Protein AF-U1PVM3-F1 (afdb_monomer_lite)

Secondary structure (DSSP, 8-state):
----------SS-HHHHHHHHHHHH---SEE-HHHHHHHHTTT---HHHHHHHHHHHHHTTSEEEETTEEEEP----------------S-EE-TTT-PEE-

Structure (mmCIF, N/CA/C/O backbone):
data_AF-U1PVM3-F1
#
_entry.id   AF-U1PVM3-F1
#
loop_
_atom_site.group_PDB
_atom_site.id
_atom_site.type_symbol
_atom_site.label_atom_id
_atom_site.label_alt_id
_atom_site.label_comp_id
_atom_site.label_asym_id
_atom_site.label_entity_id
_atom_site.label_seq_id
_atom_site.pdbx_PDB_ins_code
_atom_site.Cartn_x
_atom_site.Cartn_y
_atom_site.Cartn_z
_atom_site.occupancy
_atom_site.B_iso_or_equiv
_atom_site.auth_seq_id
_atom_site.auth_comp_id
_atom_site.auth_asym_id
_atom_site.auth_atom_id
_atom_site.pdbx_PDB_model_num
ATOM 1 N N . MET A 1 1 ? -12.658 -37.039 -1.327 1.00 36.59 1 MET A N 1
ATOM 2 C CA . MET A 1 1 ? -11.451 -36.591 -2.057 1.00 36.59 1 MET A CA 1
ATOM 3 C C . MET A 1 1 ? -11.178 -35.156 -1.642 1.00 36.59 1 MET A C 1
ATOM 5 O O . MET A 1 1 ? -11.792 -34.240 -2.170 1.00 36.59 1 MET A O 1
ATOM 9 N N . HIS A 1 2 ? -10.354 -34.983 -0.610 1.00 32.19 2 HIS A N 1
ATOM 10 C CA . HIS A 1 2 ? -9.931 -33.673 -0.123 1.00 32.19 2 HIS A CA 1
ATOM 11 C C . HIS A 1 2 ? -8.822 -33.187 -1.050 1.00 32.19 2 HIS A C 1
ATOM 13 O O . HIS A 1 2 ? -7.771 -33.814 -1.127 1.00 32.19 2 HIS A O 1
ATOM 19 N N . LYS A 1 3 ? -9.084 -32.135 -1.824 1.00 37.00 3 LYS A N 1
ATOM 20 C CA . LYS A 1 3 ? -8.070 -31.527 -2.682 1.00 37.00 3 LYS A CA 1
ATOM 21 C C . LYS A 1 3 ? -7.424 -30.395 -1.897 1.00 37.00 3 LYS A C 1
ATOM 23 O O . LYS A 1 3 ? -7.918 -29.272 -1.885 1.00 37.00 3 LYS A O 1
ATOM 28 N N . GLU A 1 4 ? -6.354 -30.750 -1.198 1.00 36.56 4 GLU A N 1
ATOM 29 C CA . GLU A 1 4 ? -5.400 -29.830 -0.591 1.00 36.56 4 GLU A CA 1
ATOM 30 C C . GLU A 1 4 ? -4.814 -28.963 -1.706 1.00 36.56 4 GLU A C 1
ATOM 32 O O . GLU A 1 4 ? -4.046 -29.418 -2.552 1.00 36.56 4 GLU A O 1
ATOM 37 N N . ASN A 1 5 ? -5.269 -27.717 -1.782 1.00 39.34 5 ASN A N 1
ATOM 38 C CA . ASN A 1 5 ? -4.777 -26.770 -2.764 1.00 39.34 5 ASN A CA 1
ATOM 39 C C . ASN A 1 5 ? -3.579 -26.023 -2.175 1.00 39.34 5 ASN A C 1
ATOM 41 O O . ASN A 1 5 ? -3.689 -24.874 -1.748 1.00 39.34 5 ASN A O 1
ATOM 45 N N . SER A 1 6 ? -2.444 -26.717 -2.157 1.00 46.28 6 SER A N 1
ATOM 46 C CA . SER A 1 6 ? -1.110 -26.152 -1.990 1.00 46.28 6 SER A CA 1
ATOM 47 C C . SER A 1 6 ? -0.863 -25.111 -3.087 1.00 46.28 6 SER A C 1
ATOM 49 O O . SER A 1 6 ? -0.474 -25.449 -4.203 1.00 46.28 6 SER A O 1
ATOM 51 N N . ARG A 1 7 ? -1.125 -23.831 -2.799 1.00 43.78 7 ARG A N 1
ATOM 52 C CA . ARG A 1 7 ? -0.691 -22.712 -3.646 1.00 43.78 7 ARG A CA 1
ATOM 53 C C . ARG A 1 7 ? 0.557 -22.097 -3.040 1.00 43.78 7 ARG A C 1
ATOM 55 O O . ARG A 1 7 ? 0.470 -21.265 -2.146 1.00 43.78 7 ARG A O 1
ATOM 62 N N . GLY A 1 8 ? 1.700 -22.523 -3.550 1.00 41.84 8 GLY A N 1
ATOM 63 C CA . GLY A 1 8 ? 2.977 -21.885 -3.291 1.00 41.84 8 GLY A CA 1
ATOM 64 C C . GLY A 1 8 ? 4.021 -22.426 -4.251 1.00 41.84 8 GLY A C 1
ATOM 65 O O . GLY A 1 8 ? 4.593 -23.469 -3.968 1.00 41.84 8 GLY A O 1
ATOM 66 N N . SER A 1 9 ? 4.194 -21.740 -5.387 1.00 48.06 9 SER A N 1
ATOM 67 C CA . SER A 1 9 ? 5.492 -21.416 -6.008 1.00 48.06 9 SER A CA 1
ATOM 68 C C . SER A 1 9 ? 5.319 -21.087 -7.498 1.00 48.06 9 SER A C 1
ATOM 70 O O . SER A 1 9 ? 5.348 -21.972 -8.354 1.00 48.06 9 SER A O 1
ATOM 72 N N . SER A 1 10 ? 5.190 -19.803 -7.820 1.00 43.88 10 SER A N 1
ATOM 73 C CA . SER A 1 10 ? 5.634 -19.268 -9.108 1.00 43.88 10 SER A CA 1
ATOM 74 C C . SER A 1 10 ? 6.481 -18.050 -8.763 1.00 43.88 10 SER A C 1
ATOM 76 O O . SER A 1 10 ? 5.965 -17.125 -8.155 1.00 43.88 10 SER A O 1
ATOM 78 N N . SER A 1 11 ? 7.787 -18.108 -9.032 1.00 49.44 11 SER A N 1
ATOM 79 C CA . SER A 1 11 ? 8.833 -17.212 -8.505 1.00 49.44 11 SER A CA 1
ATOM 80 C C . SER A 1 11 ? 8.810 -15.774 -9.056 1.00 49.44 11 SER A C 1
ATOM 82 O O . SER A 1 11 ? 9.829 -15.269 -9.521 1.00 49.44 11 SER A O 1
ATOM 84 N N . GLY A 1 12 ? 7.659 -15.107 -8.996 1.00 54.41 12 GLY A N 1
ATOM 85 C CA . GLY A 1 12 ? 7.581 -13.667 -8.763 1.00 54.41 12 GLY A CA 1
ATOM 86 C C . GLY A 1 12 ? 7.451 -13.475 -7.255 1.00 54.41 12 GLY A C 1
ATOM 87 O O . GLY A 1 12 ? 6.691 -14.192 -6.619 1.00 54.41 12 GLY A O 1
ATOM 88 N N . ASP A 1 13 ? 8.269 -12.608 -6.668 1.00 67.81 13 ASP A N 1
ATOM 89 C CA . ASP A 1 13 ? 8.373 -12.417 -5.219 1.00 67.81 13 ASP A CA 1
ATOM 90 C C . ASP A 1 13 ? 6.981 -12.288 -4.553 1.00 67.81 13 ASP A C 1
ATOM 92 O O . ASP A 1 13 ? 6.252 -11.340 -4.837 1.00 67.81 13 ASP A O 1
ATOM 96 N N . ASP A 1 14 ? 6.601 -13.230 -3.671 1.00 87.31 14 ASP A N 1
ATOM 97 C CA . ASP A 1 14 ? 5.282 -13.281 -3.003 1.00 87.31 14 ASP A CA 1
ATOM 98 C C . ASP A 1 14 ? 4.890 -11.957 -2.315 1.00 87.31 14 ASP A C 1
ATOM 100 O O . ASP A 1 14 ? 3.720 -11.711 -2.003 1.00 87.31 14 ASP A O 1
ATOM 104 N N . ARG A 1 15 ? 5.869 -11.094 -2.023 1.00 92.19 15 ARG A N 1
ATOM 105 C CA . ARG A 1 15 ? 5.638 -9.791 -1.402 1.00 92.19 15 ARG A CA 1
ATOM 106 C C . ARG A 1 15 ? 5.038 -8.806 -2.400 1.00 92.19 15 ARG A C 1
ATOM 108 O O . ARG A 1 15 ? 4.269 -7.948 -1.981 1.00 92.19 15 ARG A O 1
ATOM 115 N N . ILE A 1 16 ? 5.312 -8.951 -3.696 1.00 94.19 16 ILE A N 1
ATOM 116 C CA . ILE A 1 16 ? 4.670 -8.158 -4.747 1.00 94.19 16 ILE A CA 1
ATOM 117 C C . ILE A 1 16 ? 3.168 -8.433 -4.763 1.00 94.19 16 ILE A C 1
ATOM 119 O O . ILE A 1 16 ? 2.379 -7.496 -4.644 1.00 94.19 16 ILE A O 1
ATOM 123 N N . ASP A 1 17 ? 2.763 -9.703 -4.842 1.00 93.00 17 ASP A N 1
ATOM 124 C CA . ASP A 1 17 ? 1.347 -10.084 -4.830 1.00 93.00 17 ASP A CA 1
ATOM 125 C C . ASP A 1 17 ? 0.644 -9.597 -3.559 1.00 93.00 17 ASP A C 1
ATOM 127 O O . ASP A 1 17 ? -0.435 -9.003 -3.630 1.00 93.00 17 ASP A O 1
ATOM 131 N N . ARG A 1 18 ? 1.284 -9.762 -2.392 1.00 94.69 18 ARG A N 1
ATOM 132 C CA . ARG A 1 18 ? 0.770 -9.230 -1.118 1.00 94.69 18 ARG A CA 1
ATOM 133 C C . ARG A 1 18 ? 0.672 -7.707 -1.110 1.00 94.69 18 ARG A C 1
ATOM 135 O O . ARG A 1 18 ? -0.288 -7.170 -0.569 1.00 94.69 18 ARG A O 1
ATOM 142 N N . GLY A 1 19 ? 1.635 -7.011 -1.707 1.00 94.50 19 GLY A N 1
ATOM 143 C CA . GLY A 1 19 ? 1.619 -5.557 -1.846 1.00 94.50 19 GLY A CA 1
ATOM 144 C C . GLY A 1 19 ? 0.468 -5.072 -2.726 1.00 94.50 19 GLY A C 1
ATOM 145 O O . GLY A 1 19 ? -0.233 -4.127 -2.367 1.00 94.50 19 GLY A O 1
ATOM 146 N N . LEU A 1 20 ? 0.215 -5.749 -3.847 1.00 93.88 20 LEU A N 1
ATOM 147 C CA . LEU A 1 20 ? -0.925 -5.453 -4.716 1.00 93.88 20 LEU A CA 1
ATOM 148 C C . LEU A 1 20 ? -2.258 -5.731 -4.015 1.00 93.88 20 LEU A C 1
ATOM 150 O O . LEU A 1 20 ? -3.189 -4.934 -4.133 1.00 93.88 20 LEU A O 1
ATOM 154 N N . ASP A 1 21 ? -2.354 -6.833 -3.270 1.00 93.19 21 ASP A N 1
ATOM 155 C CA . ASP A 1 21 ? -3.551 -7.175 -2.501 1.00 93.19 21 ASP A CA 1
ATOM 156 C C . ASP A 1 21 ? -3.844 -6.158 -1.388 1.00 93.19 21 ASP A C 1
ATOM 158 O O . ASP A 1 21 ? -4.975 -5.678 -1.271 1.00 93.19 21 ASP A O 1
ATOM 162 N N . LEU A 1 22 ? -2.806 -5.743 -0.652 1.00 92.62 22 LEU A N 1
ATOM 163 C CA . LEU A 1 22 ? -2.883 -4.660 0.325 1.00 92.62 22 LEU A CA 1
ATOM 164 C C . LEU A 1 22 ? -3.467 -3.396 -0.320 1.00 92.62 22 LEU A C 1
ATOM 166 O O . LEU A 1 22 ? -4.431 -2.829 0.196 1.00 92.62 22 LEU A O 1
ATOM 170 N N . LEU A 1 23 ? -2.925 -2.971 -1.468 1.00 91.75 23 LEU A N 1
ATOM 171 C CA . LEU A 1 23 ? -3.391 -1.773 -2.170 1.00 91.75 23 LEU A CA 1
ATOM 172 C C . LEU A 1 23 ? -4.844 -1.897 -2.640 1.00 91.75 23 LEU A C 1
ATOM 174 O O . LEU A 1 23 ? -5.589 -0.926 -2.525 1.00 91.75 23 LEU A O 1
ATOM 178 N N . ARG A 1 24 ? -5.302 -3.064 -3.111 1.00 89.75 24 ARG A N 1
ATOM 179 C CA . ARG A 1 24 ? -6.710 -3.267 -3.515 1.00 89.75 24 ARG A CA 1
ATOM 180 C C . ARG A 1 24 ? -7.681 -3.065 -2.356 1.00 89.75 24 ARG A C 1
ATOM 182 O O . ARG A 1 24 ? -8.675 -2.366 -2.528 1.00 89.75 24 ARG A O 1
ATOM 189 N N . HIS A 1 25 ? -7.354 -3.575 -1.174 1.00 88.19 25 HIS A N 1
ATOM 190 C CA . HIS A 1 25 ? -8.255 -3.564 -0.019 1.00 88.19 25 HIS A CA 1
ATOM 191 C C . HIS A 1 25 ? -8.200 -2.287 0.835 1.00 88.19 25 HIS A C 1
ATOM 193 O O . HIS A 1 25 ? -9.007 -2.128 1.751 1.00 88.19 25 HIS A O 1
ATOM 199 N N . MET A 1 26 ? -7.299 -1.341 0.548 1.00 87.56 26 MET A N 1
ATOM 200 C CA . MET A 1 26 ? -7.322 -0.039 1.226 1.00 87.56 26 MET A CA 1
ATOM 201 C C . MET A 1 26 ? -8.601 0.738 0.891 1.00 87.56 26 MET A C 1
ATOM 203 O O . MET A 1 26 ? -8.854 1.040 -0.272 1.00 87.56 26 MET A O 1
ATOM 207 N N . GLN A 1 27 ? -9.367 1.137 1.902 1.00 80.88 27 GLN A N 1
ATOM 208 C CA . GLN A 1 27 ? -10.605 1.918 1.748 1.00 80.88 27 GLN A CA 1
ATOM 209 C C . GLN A 1 27 ? -10.354 3.439 1.698 1.00 80.88 27 GLN A C 1
ATOM 211 O O . GLN A 1 27 ? -11.184 4.218 2.148 1.00 80.88 27 GLN A O 1
ATOM 216 N N . ILE A 1 28 ? -9.180 3.866 1.226 1.00 79.81 28 ILE A N 1
ATOM 217 C CA . ILE A 1 28 ? -8.774 5.277 1.192 1.00 79.81 28 ILE A CA 1
ATOM 218 C C . ILE A 1 28 ? -8.760 5.738 -0.266 1.00 79.81 28 ILE A C 1
ATOM 220 O O . ILE A 1 28 ? -8.067 5.134 -1.082 1.00 79.81 28 ILE A O 1
ATOM 224 N N . ASP A 1 29 ? -9.500 6.800 -0.587 1.00 78.12 29 ASP A N 1
ATOM 225 C CA . ASP A 1 29 ? -9.684 7.267 -1.970 1.00 78.12 29 ASP A CA 1
ATOM 226 C C . ASP A 1 29 ? -8.414 7.871 -2.595 1.00 78.12 29 ASP A C 1
ATOM 228 O O . ASP A 1 29 ? -8.124 7.676 -3.781 1.00 78.12 29 ASP A O 1
ATOM 232 N N . SER A 1 30 ? -7.628 8.597 -1.799 1.00 82.12 30 SER A N 1
ATOM 233 C CA . SER A 1 30 ? -6.412 9.273 -2.255 1.00 82.12 30 SER A CA 1
ATOM 234 C C . SER A 1 30 ? -5.331 9.263 -1.188 1.00 82.12 30 SER A C 1
ATOM 236 O O . SER A 1 30 ? -5.609 9.565 -0.029 1.00 82.12 30 SER A O 1
ATOM 238 N N . LEU A 1 31 ? -4.100 8.984 -1.603 1.00 86.75 31 LEU A N 1
ATOM 239 C CA . LEU A 1 31 ? -2.914 9.004 -0.755 1.00 86.75 31 LEU A CA 1
ATOM 240 C C . LEU A 1 31 ? -1.775 9.725 -1.482 1.00 86.75 31 LEU A C 1
ATOM 242 O O . LEU A 1 31 ? -1.679 9.733 -2.714 1.00 86.75 31 LEU A O 1
ATOM 246 N N . THR A 1 32 ? -0.875 10.328 -0.720 1.00 90.06 32 THR A N 1
ATOM 247 C CA . THR A 1 32 ? 0.407 10.785 -1.253 1.00 90.06 32 THR A CA 1
ATOM 248 C C . THR A 1 32 ? 1.295 9.589 -1.598 1.00 90.06 32 THR A C 1
ATOM 250 O O . THR A 1 32 ? 1.100 8.469 -1.122 1.00 90.06 32 THR A O 1
ATOM 253 N N . LEU A 1 33 ? 2.313 9.821 -2.432 1.00 89.75 33 LEU A N 1
ATOM 254 C CA . LEU A 1 33 ? 3.290 8.777 -2.744 1.00 89.75 33 LEU A CA 1
ATOM 255 C C . LEU A 1 33 ? 3.995 8.262 -1.479 1.00 89.75 33 LEU A C 1
ATOM 257 O O . LEU A 1 33 ? 4.193 7.057 -1.365 1.00 89.75 33 LEU A O 1
ATOM 261 N N . SER A 1 34 ? 4.340 9.155 -0.544 1.00 91.19 34 SER A N 1
ATOM 262 C CA . SER A 1 34 ? 5.001 8.777 0.712 1.00 91.19 34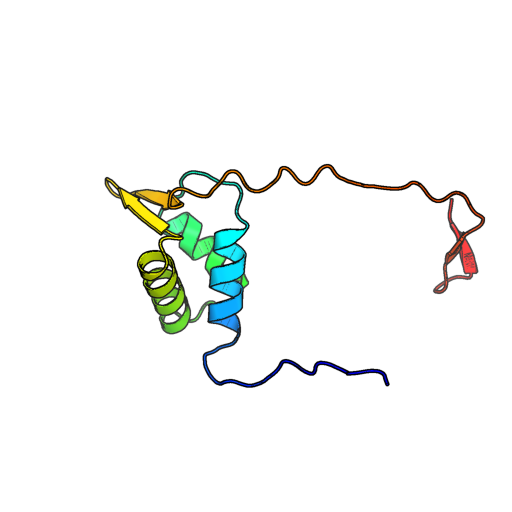 SER A CA 1
ATOM 263 C C . SER A 1 34 ? 4.124 7.840 1.530 1.00 91.19 34 SER A C 1
ATOM 265 O O . SER A 1 34 ? 4.577 6.771 1.906 1.00 91.19 34 SER A O 1
ATOM 267 N N . GLU A 1 35 ? 2.844 8.176 1.707 1.00 92.25 35 GLU A N 1
ATOM 268 C CA . GLU A 1 35 ? 1.927 7.335 2.481 1.00 92.25 35 GLU A CA 1
ATOM 269 C C . GLU A 1 35 ? 1.746 5.947 1.860 1.00 92.25 35 GLU A C 1
ATOM 271 O O . GLU A 1 35 ? 1.644 4.956 2.577 1.00 92.25 35 GLU A O 1
ATOM 276 N N . ILE A 1 36 ? 1.717 5.848 0.528 1.00 92.94 36 ILE A N 1
ATOM 277 C CA . ILE A 1 36 ? 1.657 4.544 -0.145 1.00 92.94 36 ILE A CA 1
ATOM 278 C C . ILE A 1 36 ? 2.935 3.747 0.106 1.00 92.94 36 ILE A C 1
ATOM 280 O O . ILE A 1 36 ? 2.853 2.554 0.398 1.00 92.94 36 ILE A O 1
ATOM 284 N N . VAL A 1 37 ? 4.098 4.392 -0.002 1.00 93.81 37 VAL A N 1
ATOM 285 C CA . VAL A 1 37 ? 5.390 3.754 0.272 1.00 93.81 37 VAL A CA 1
ATOM 286 C C . VAL A 1 37 ? 5.436 3.257 1.717 1.00 93.81 37 VAL A C 1
ATOM 288 O O . VAL A 1 37 ? 5.701 2.075 1.914 1.00 93.81 37 VAL A O 1
ATOM 291 N N . ASP A 1 38 ? 5.041 4.078 2.693 1.00 94.06 38 ASP A N 1
ATOM 292 C CA . ASP A 1 38 ? 4.999 3.706 4.115 1.00 94.06 38 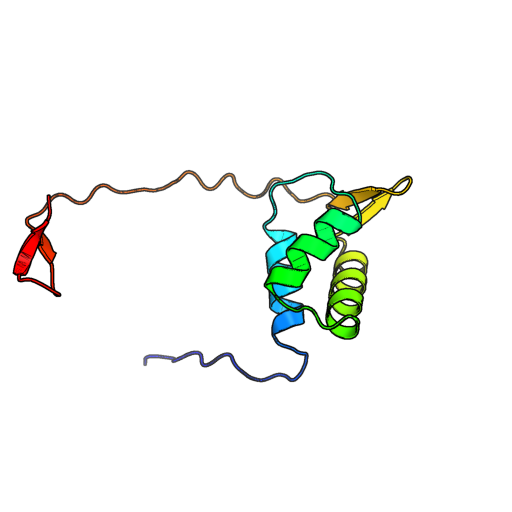ASP A CA 1
ATOM 293 C C . ASP A 1 38 ? 4.122 2.464 4.368 1.00 94.06 38 ASP A C 1
ATOM 295 O O . ASP A 1 38 ? 4.423 1.623 5.217 1.00 94.06 38 ASP A O 1
ATOM 299 N N . ARG A 1 39 ? 3.021 2.297 3.620 1.00 93.81 39 ARG A N 1
ATOM 300 C CA . ARG A 1 39 ? 2.193 1.080 3.712 1.00 93.81 39 ARG A CA 1
ATOM 301 C C . ARG A 1 39 ? 2.851 -0.132 3.067 1.00 93.81 39 ARG A C 1
ATOM 303 O O . ARG A 1 39 ? 2.728 -1.230 3.605 1.00 93.81 39 ARG A O 1
ATOM 310 N N . ILE A 1 40 ? 3.529 0.042 1.935 1.00 94.44 40 ILE A N 1
ATOM 311 C CA . ILE A 1 40 ? 4.260 -1.043 1.266 1.00 94.44 40 ILE A CA 1
ATOM 312 C C . ILE A 1 40 ? 5.430 -1.527 2.136 1.00 94.44 40 ILE A C 1
ATOM 314 O O . ILE A 1 40 ? 5.715 -2.725 2.150 1.00 94.44 40 ILE A O 1
ATOM 318 N N . GLU A 1 41 ? 6.042 -0.651 2.936 1.00 95.06 41 GLU A N 1
ATOM 319 C CA . GLU A 1 41 ? 7.119 -1.022 3.863 1.00 95.06 41 GLU A CA 1
ATOM 320 C C . GLU A 1 41 ? 6.699 -2.047 4.930 1.00 95.06 41 GLU A C 1
ATOM 322 O O . GLU A 1 41 ? 7.545 -2.794 5.420 1.00 95.06 41 GLU A O 1
ATOM 327 N N . MET A 1 42 ? 5.397 -2.189 5.223 1.00 91.62 42 MET A N 1
ATOM 328 C CA . MET A 1 42 ? 4.879 -3.283 6.067 1.00 91.62 42 MET A CA 1
ATOM 329 C C . MET A 1 42 ? 5.098 -4.673 5.447 1.00 91.62 42 MET A C 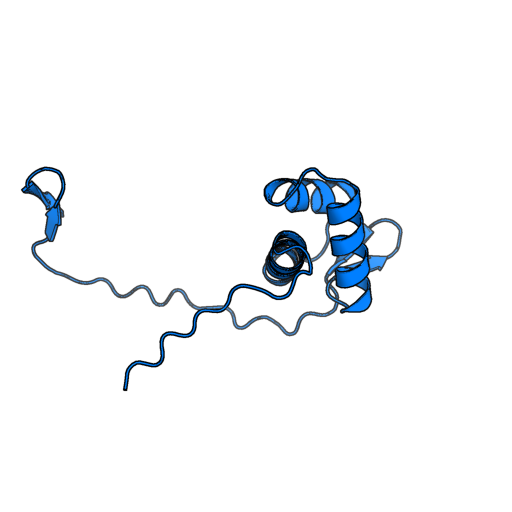1
ATOM 331 O O . MET A 1 42 ? 5.060 -5.685 6.148 1.00 91.62 42 MET A O 1
ATOM 335 N N . ILE A 1 43 ? 5.289 -4.727 4.129 1.00 93.69 43 ILE A N 1
ATOM 336 C CA . ILE A 1 43 ? 5.471 -5.943 3.338 1.00 93.69 43 ILE A CA 1
ATOM 337 C C . ILE A 1 43 ? 6.942 -6.126 2.951 1.00 93.69 43 ILE A C 1
ATOM 339 O O . ILE A 1 43 ? 7.468 -7.240 3.021 1.00 93.69 43 ILE A O 1
ATOM 343 N N . SER A 1 44 ? 7.620 -5.050 2.545 1.00 92.62 44 SER A N 1
ATOM 344 C CA . SER A 1 44 ? 9.051 -5.079 2.251 1.00 92.62 44 SER A CA 1
ATOM 345 C C . SER A 1 44 ? 9.683 -3.691 2.271 1.00 92.62 44 SER A C 1
ATOM 347 O O . SER A 1 44 ? 9.123 -2.752 1.720 1.00 92.62 44 SER A O 1
ATOM 349 N N . SER A 1 45 ? 10.899 -3.594 2.811 1.00 93.19 45 SER A N 1
ATOM 350 C CA . SER A 1 45 ? 11.752 -2.398 2.723 1.00 93.19 45 SER A CA 1
ATOM 351 C C . SER A 1 45 ? 12.734 -2.441 1.539 1.00 93.19 45 SER A C 1
ATOM 353 O O . SER A 1 45 ? 13.615 -1.589 1.443 1.00 93.19 45 SER A O 1
ATOM 355 N N . ASP A 1 46 ? 12.644 -3.447 0.658 1.00 94.69 46 ASP A N 1
ATOM 356 C CA . ASP A 1 46 ? 13.482 -3.520 -0.543 1.00 94.69 46 ASP A CA 1
ATOM 357 C C . ASP A 1 46 ? 12.965 -2.531 -1.607 1.00 94.69 46 ASP A C 1
ATOM 359 O O . ASP A 1 46 ? 11.840 -2.688 -2.100 1.00 94.69 46 ASP A O 1
ATOM 363 N N . PRO A 1 47 ? 13.769 -1.533 -2.020 1.00 93.50 47 PRO A N 1
ATOM 364 C CA . PRO A 1 47 ? 13.340 -0.534 -2.993 1.00 93.50 47 PRO A CA 1
ATOM 36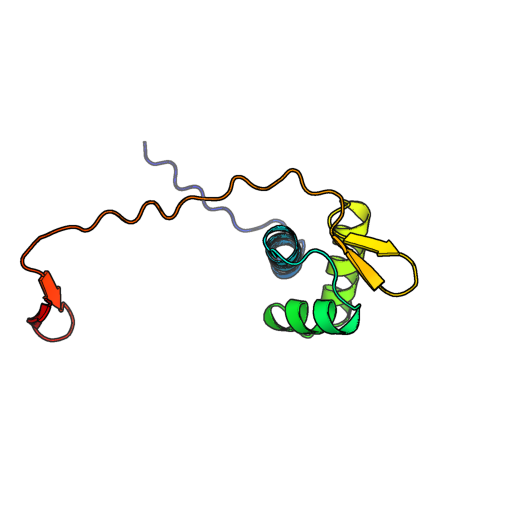5 C C . PRO A 1 47 ? 12.989 -1.124 -4.369 1.00 93.50 47 PRO A C 1
ATOM 367 O O . PRO A 1 47 ? 12.161 -0.546 -5.078 1.00 93.50 47 PRO A O 1
ATOM 370 N N . ALA A 1 48 ? 13.570 -2.264 -4.764 1.00 94.25 48 ALA A N 1
ATOM 371 C CA . ALA A 1 48 ? 13.222 -2.934 -6.016 1.00 94.25 48 ALA A CA 1
ATOM 372 C C . ALA A 1 48 ? 11.801 -3.516 -5.963 1.00 94.25 48 ALA A C 1
ATOM 374 O O . ALA A 1 48 ? 11.037 -3.379 -6.923 1.00 94.25 48 ALA A O 1
ATOM 375 N N . ILE A 1 49 ? 11.420 -4.093 -4.820 1.00 94.69 49 ILE A N 1
ATOM 376 C CA . ILE A 1 49 ? 10.079 -4.644 -4.591 1.00 94.69 49 ILE A CA 1
ATOM 377 C C . ILE A 1 49 ? 9.051 -3.516 -4.530 1.00 94.69 49 ILE A C 1
ATOM 379 O O . ILE A 1 49 ? 8.045 -3.571 -5.238 1.00 94.69 49 ILE A O 1
ATOM 383 N N . THR A 1 50 ? 9.333 -2.451 -3.775 1.00 95.00 50 THR A N 1
ATOM 384 C CA . THR A 1 50 ? 8.454 -1.274 -3.697 1.00 95.00 50 THR A CA 1
ATOM 385 C C . THR A 1 50 ? 8.190 -0.677 -5.077 1.00 95.00 50 THR A C 1
ATOM 387 O O . THR A 1 50 ? 7.041 -0.402 -5.430 1.00 95.00 50 THR A O 1
ATOM 390 N N . ARG A 1 51 ? 9.231 -0.530 -5.908 1.00 94.38 51 ARG A N 1
ATOM 391 C CA . ARG A 1 51 ? 9.080 -0.024 -7.278 1.00 94.38 51 ARG A CA 1
ATOM 392 C C . ARG A 1 51 ? 8.232 -0.953 -8.146 1.00 94.38 51 ARG A C 1
ATOM 394 O O . ARG A 1 51 ? 7.360 -0.461 -8.858 1.00 94.38 51 ARG A O 1
ATOM 401 N N . SER A 1 52 ? 8.451 -2.266 -8.055 1.00 95.25 52 SER A N 1
ATOM 402 C CA . SER A 1 52 ? 7.680 -3.253 -8.817 1.00 95.25 52 SER A CA 1
ATOM 403 C C . SER A 1 52 ? 6.197 -3.244 -8.436 1.00 95.25 52 SER A C 1
ATOM 405 O O . SER A 1 52 ? 5.340 -3.246 -9.318 1.00 95.25 52 SER A O 1
ATOM 407 N N . ILE A 1 53 ? 5.881 -3.141 -7.140 1.00 94.88 53 ILE A N 1
ATOM 408 C CA . ILE A 1 53 ? 4.498 -3.023 -6.657 1.00 94.88 53 ILE A CA 1
ATOM 409 C C . ILE A 1 53 ? 3.836 -1.769 -7.230 1.00 94.88 53 ILE A C 1
ATOM 411 O O . ILE A 1 53 ? 2.733 -1.857 -7.762 1.00 94.88 53 ILE A O 1
ATOM 415 N N . LEU A 1 54 ? 4.494 -0.608 -7.159 1.00 93.62 54 LEU A N 1
ATOM 416 C CA . LEU A 1 54 ? 3.939 0.653 -7.668 1.00 93.62 54 LEU A CA 1
ATOM 417 C C . LEU A 1 54 ? 3.698 0.620 -9.186 1.00 93.62 54 LEU A C 1
ATOM 419 O O . LEU A 1 54 ? 2.668 1.104 -9.666 1.00 93.62 54 LEU A O 1
ATOM 423 N N . GLU A 1 55 ? 4.633 0.049 -9.942 1.00 92.88 55 GLU A N 1
ATOM 424 C CA . GLU A 1 55 ? 4.539 -0.095 -11.397 1.00 92.88 55 GLU A CA 1
ATOM 425 C C . GLU A 1 55 ? 3.392 -1.026 -11.801 1.00 92.88 55 GLU A C 1
ATOM 427 O O . GLU A 1 55 ? 2.543 -0.658 -12.619 1.00 92.88 55 GLU A O 1
ATOM 432 N N . GLN A 1 56 ? 3.311 -2.201 -11.175 1.00 94.62 56 GLN A N 1
ATOM 433 C CA . GLN A 1 56 ? 2.237 -3.155 -11.426 1.00 94.62 56 GLN A CA 1
ATOM 434 C C . GLN A 1 56 ? 0.888 -2.596 -10.975 1.00 94.62 56 GLN A C 1
ATOM 436 O O . GLN A 1 56 ? -0.088 -2.680 -11.715 1.00 94.62 56 GLN A O 1
ATOM 441 N N . ALA A 1 57 ? 0.818 -1.940 -9.817 1.00 92.50 57 ALA A N 1
ATOM 442 C CA . ALA A 1 57 ? -0.414 -1.329 -9.331 1.00 92.50 57 ALA A CA 1
ATOM 443 C C . ALA A 1 57 ? -0.943 -0.250 -10.286 1.00 92.50 57 ALA A C 1
ATOM 445 O O . ALA A 1 57 ? -2.150 -0.160 -10.500 1.00 92.50 57 ALA A O 1
ATOM 446 N N . THR A 1 58 ? -0.053 0.530 -10.899 1.00 90.75 58 THR A N 1
ATOM 447 C CA . THR A 1 58 ? -0.428 1.516 -11.923 1.00 90.75 58 THR A CA 1
ATOM 448 C C . THR A 1 58 ? -0.890 0.827 -13.208 1.00 90.75 58 THR A C 1
ATOM 450 O O . THR A 1 58 ? -1.947 1.151 -13.742 1.00 90.75 58 THR A O 1
ATOM 453 N N . THR A 1 59 ? -0.139 -0.175 -13.674 1.00 91.88 59 THR A N 1
ATOM 454 C CA . THR A 1 59 ? -0.456 -0.950 -14.887 1.00 91.88 59 THR A CA 1
ATOM 455 C C . THR A 1 59 ? -1.805 -1.663 -14.779 1.00 91.88 59 THR A C 1
ATOM 457 O O . THR A 1 59 ? -2.570 -1.709 -15.738 1.00 91.88 59 THR A O 1
ATOM 460 N N . HIS A 1 60 ? -2.133 -2.177 -13.594 1.00 88.38 60 HIS A N 1
ATOM 461 C CA . HIS A 1 60 ? -3.406 -2.832 -13.302 1.00 88.38 60 HIS A CA 1
ATOM 462 C C . HIS A 1 60 ? -4.541 -1.852 -12.963 1.00 88.38 60 HIS A C 1
ATOM 464 O O . HIS A 1 60 ? -5.641 -2.299 -12.643 1.00 88.38 60 HIS A O 1
ATOM 470 N N . GLY A 1 61 ? -4.294 -0.538 -12.999 1.00 87.75 61 GLY A N 1
ATOM 471 C CA . GLY A 1 61 ? -5.296 0.483 -12.688 1.00 87.75 61 GLY A CA 1
ATOM 472 C C . GLY A 1 61 ? -5.728 0.519 -11.218 1.00 87.75 61 GLY A C 1
ATOM 473 O O . GLY A 1 61 ? -6.759 1.101 -10.904 1.00 87.75 61 GLY A O 1
ATOM 474 N N . ILE A 1 62 ? -4.962 -0.089 -10.307 1.00 89.44 62 ILE A N 1
ATOM 475 C CA . ILE A 1 62 ? -5.188 -0.000 -8.854 1.00 89.44 62 ILE A CA 1
ATOM 476 C C . ILE A 1 62 ? -4.843 1.412 -8.371 1.00 89.44 62 ILE A C 1
ATOM 478 O O . ILE A 1 62 ? -5.539 1.966 -7.522 1.00 89.44 62 ILE A O 1
ATOM 482 N N . LEU A 1 63 ? -3.789 2.000 -8.942 1.00 88.69 63 LEU A N 1
ATOM 483 C CA . LEU A 1 63 ? -3.339 3.364 -8.686 1.00 88.69 63 LEU A CA 1
ATOM 484 C C . LEU A 1 63 ? -3.374 4.184 -9.979 1.00 88.69 63 LEU A C 1
ATOM 486 O O . LEU A 1 63 ? -3.101 3.674 -11.063 1.00 88.69 63 LEU A O 1
ATOM 490 N N . SER A 1 64 ? -3.653 5.474 -9.850 1.00 84.69 64 SER A N 1
ATOM 491 C CA . SER A 1 64 ? -3.562 6.468 -10.915 1.00 84.69 64 SER A CA 1
ATOM 492 C C . SER A 1 64 ? -2.869 7.722 -10.387 1.00 84.69 64 SER A C 1
ATOM 494 O O . SER A 1 64 ? -3.043 8.101 -9.228 1.00 84.69 64 SER A O 1
ATOM 496 N N . ARG A 1 65 ? -2.053 8.368 -11.222 1.00 78.62 65 ARG A N 1
ATOM 497 C CA . ARG A 1 65 ? -1.339 9.604 -10.873 1.00 78.62 65 ARG A CA 1
ATOM 498 C C . ARG A 1 65 ? -2.140 10.813 -11.334 1.00 78.62 65 ARG A C 1
ATOM 500 O O . ARG A 1 65 ? -2.340 10.988 -12.530 1.00 78.62 65 ARG A O 1
ATOM 507 N N . GLU A 1 66 ? -2.518 11.679 -10.398 1.00 70.38 66 GLU A N 1
ATOM 508 C CA . GLU A 1 66 ? -3.180 12.952 -10.687 1.00 70.38 66 GLU A CA 1
ATOM 509 C C . GLU A 1 66 ? -2.538 14.073 -9.855 1.00 70.38 66 GLU A C 1
ATOM 511 O O . GLU A 1 66 ? -2.519 14.008 -8.629 1.00 70.38 66 GLU A O 1
ATOM 516 N N . ASN A 1 67 ? -2.002 15.108 -10.513 1.00 59.09 67 ASN A N 1
ATOM 517 C CA . ASN A 1 67 ? -1.529 16.351 -9.878 1.00 59.09 67 ASN A CA 1
ATOM 518 C C . ASN A 1 67 ? -0.542 16.183 -8.698 1.00 59.09 67 ASN A C 1
ATOM 520 O O . ASN A 1 67 ? -0.559 16.965 -7.753 1.00 59.09 67 ASN A O 1
ATOM 524 N N . GLY A 1 68 ? 0.332 15.173 -8.739 1.00 65.75 68 GLY A N 1
ATOM 525 C CA . GLY A 1 68 ? 1.303 14.906 -7.664 1.00 65.75 68 GLY A CA 1
ATOM 526 C C . GLY A 1 68 ? 0.757 14.065 -6.503 1.00 65.75 68 GLY A C 1
ATOM 527 O O . GLY A 1 68 ? 1.506 13.732 -5.586 1.00 65.75 68 GLY A O 1
ATOM 528 N N . SER A 1 69 ? -0.510 13.656 -6.568 1.00 61.47 69 SER A N 1
ATOM 529 C CA . SER A 1 69 ? -1.135 12.698 -5.655 1.00 61.47 69 SER A CA 1
ATOM 530 C C . SER A 1 69 ? -1.454 11.389 -6.379 1.00 61.47 69 SER A C 1
ATOM 532 O O . SER A 1 69 ? -1.614 11.346 -7.603 1.00 61.47 69 SER A O 1
ATOM 534 N N . ILE A 1 70 ? -1.525 10.295 -5.623 1.00 75.62 70 ILE A N 1
ATOM 535 C CA . ILE A 1 70 ? -1.949 9.002 -6.144 1.00 75.62 70 ILE A CA 1
ATOM 536 C C . ILE A 1 70 ? -3.410 8.800 -5.747 1.00 75.62 70 ILE A C 1
ATOM 538 O O . ILE A 1 70 ? -3.759 8.787 -4.567 1.00 75.62 70 ILE A O 1
ATOM 542 N N . ARG A 1 71 ? -4.278 8.640 -6.740 1.00 73.56 71 ARG A N 1
ATOM 543 C CA . ARG A 1 71 ? -5.665 8.224 -6.530 1.00 73.56 71 ARG A CA 1
ATOM 544 C C . ARG A 1 71 ? -5.766 6.727 -6.724 1.00 73.56 71 ARG A C 1
ATOM 546 O O . ARG A 1 71 ? -5.097 6.177 -7.600 1.00 73.56 71 ARG A O 1
ATOM 553 N N . LYS A 1 72 ? -6.613 6.058 -5.947 1.00 69.38 72 LYS A N 1
ATOM 554 C CA . LYS A 1 72 ? -7.003 4.704 -6.332 1.00 69.38 72 LYS A CA 1
ATOM 555 C C . LYS A 1 72 ? -7.786 4.802 -7.641 1.00 69.38 72 LYS A C 1
ATOM 557 O O . LYS A 1 72 ? -8.599 5.712 -7.811 1.00 69.38 72 LYS A O 1
ATOM 562 N N . GLY A 1 73 ? -7.494 3.920 -8.597 1.00 62.41 73 GLY A N 1
ATOM 563 C CA . GLY A 1 73 ? -8.312 3.835 -9.806 1.00 62.41 73 GLY A CA 1
ATOM 564 C C . GLY A 1 73 ? -9.760 3.533 -9.430 1.00 62.41 73 GLY A C 1
ATOM 565 O O . GLY A 1 73 ? -10.008 3.034 -8.333 1.00 62.41 73 GLY A O 1
ATOM 566 N N . VAL A 1 74 ? -10.703 3.880 -10.315 1.00 55.50 74 VAL A N 1
ATOM 567 C CA . VAL A 1 74 ? -12.151 3.752 -10.082 1.00 55.50 74 VAL A CA 1
ATOM 568 C C . VAL A 1 74 ? -12.467 2.319 -9.662 1.00 55.50 74 VAL A C 1
ATOM 570 O O . VAL A 1 74 ? -12.620 1.422 -10.489 1.00 55.50 74 VAL A O 1
ATOM 573 N N . HIS A 1 75 ? -12.522 2.096 -8.356 1.00 52.91 75 HIS A N 1
ATOM 574 C CA . HIS A 1 75 ? -12.902 0.820 -7.808 1.00 52.91 75 HIS A CA 1
ATOM 575 C C . HIS A 1 75 ? -14.422 0.805 -7.854 1.00 52.91 75 HIS A C 1
ATOM 577 O O . HIS A 1 75 ? -15.078 1.717 -7.348 1.00 52.91 75 HIS A O 1
ATOM 583 N N . HIS A 1 76 ? -14.981 -0.231 -8.482 1.00 51.22 76 HIS A N 1
ATOM 584 C CA . HIS A 1 76 ? -16.362 -0.619 -8.219 1.00 51.22 76 HIS A CA 1
ATOM 585 C C . HIS A 1 76 ? -16.560 -0.554 -6.701 1.00 51.22 76 HIS A C 1
ATOM 587 O O . HIS A 1 76 ? -15.666 -1.066 -6.011 1.00 51.22 76 HIS A O 1
ATOM 593 N N . PRO A 1 77 ? -17.634 0.080 -6.186 1.00 53.41 77 PRO A N 1
ATOM 594 C CA . PRO A 1 77 ? -17.888 0.129 -4.755 1.00 53.41 77 PRO A CA 1
ATOM 595 C C . PRO A 1 77 ? -17.799 -1.307 -4.258 1.00 53.41 77 PRO A C 1
ATOM 597 O O . PRO A 1 77 ? -18.626 -2.151 -4.609 1.00 53.41 77 PRO A O 1
ATOM 600 N N . GLY A 1 78 ? -16.695 -1.610 -3.568 1.00 52.25 78 GLY A N 1
ATOM 601 C CA . GLY A 1 78 ? -16.483 -2.919 -2.990 1.00 52.25 78 GLY A CA 1
ATOM 602 C C . GLY A 1 78 ? -17.698 -3.150 -2.123 1.00 52.25 78 GLY A C 1
ATOM 603 O O . GLY A 1 78 ? -18.062 -2.246 -1.366 1.00 52.25 78 GLY A O 1
ATOM 604 N N . ALA A 1 79 ? -18.372 -4.284 -2.325 1.00 60.12 79 ALA A N 1
ATOM 605 C CA . ALA A 1 79 ? -19.533 -4.651 -1.536 1.00 60.12 79 ALA A CA 1
ATOM 606 C C . ALA A 1 79 ? -19.211 -4.312 -0.084 1.00 60.12 79 ALA A C 1
ATOM 608 O O . ALA A 1 79 ? -18.218 -4.809 0.452 1.00 60.12 79 ALA A O 1
ATOM 609 N N . THR A 1 80 ? -19.967 -3.379 0.496 1.00 59.28 80 THR A N 1
ATOM 610 C CA . THR A 1 80 ? -19.824 -3.051 1.904 1.00 59.28 80 THR A CA 1
ATOM 611 C C . THR A 1 80 ? -20.097 -4.359 2.617 1.00 59.28 80 THR A C 1
ATOM 613 O O . THR A 1 80 ? -21.227 -4.842 2.615 1.00 59.28 80 THR A O 1
ATOM 616 N N . ALA A 1 81 ? -19.038 -5.018 3.082 1.00 61.12 81 ALA A N 1
ATOM 617 C CA . ALA A 1 81 ? -19.179 -6.286 3.758 1.00 61.12 81 ALA A CA 1
ATOM 618 C C . ALA A 1 81 ? -19.830 -5.952 5.092 1.00 61.12 81 ALA A C 1
ATOM 620 O O . ALA A 1 81 ? -19.171 -5.449 6.003 1.00 61.12 81 ALA A O 1
ATOM 621 N N . GLU A 1 82 ? -21.141 -6.152 5.173 1.00 66.62 82 GLU A N 1
ATOM 622 C CA . GLU A 1 82 ? -21.837 -6.049 6.440 1.00 66.62 82 GLU A CA 1
ATOM 623 C C . GLU A 1 82 ? -21.185 -7.064 7.383 1.00 66.62 82 GLU A C 1
ATOM 625 O O . GLU A 1 82 ? -21.064 -8.245 7.021 1.00 66.62 82 GLU A O 1
ATOM 630 N N . PRO A 1 83 ? -20.687 -6.631 8.555 1.00 67.88 83 PRO A N 1
ATOM 631 C CA . PRO A 1 83 ? -20.063 -7.540 9.496 1.00 67.88 83 PRO A CA 1
ATOM 632 C C . PRO A 1 83 ? -21.112 -8.563 9.931 1.00 67.88 83 PRO A C 1
ATOM 634 O O . PRO A 1 83 ? -21.958 -8.298 10.780 1.00 67.88 83 PRO A O 1
ATOM 637 N N . THR A 1 84 ? -21.053 -9.752 9.335 1.00 69.56 84 THR A N 1
ATOM 638 C CA . THR A 1 84 ? -21.912 -10.883 9.686 1.00 69.56 84 THR A CA 1
ATOM 639 C C . THR A 1 84 ? -21.295 -11.562 10.903 1.00 69.56 84 THR A C 1
ATOM 641 O O . THR A 1 84 ? -20.683 -12.626 10.818 1.00 69.56 84 THR A O 1
ATOM 644 N N . VAL A 1 85 ? -21.351 -10.875 12.043 1.00 84.06 85 VAL A N 1
ATOM 645 C CA . VAL A 1 85 ? -20.907 -11.425 13.322 1.00 84.06 85 VAL A CA 1
ATOM 646 C C . VAL A 1 85 ? -22.095 -12.133 13.953 1.00 84.06 85 VAL A C 1
ATOM 648 O O . VAL A 1 85 ? -23.010 -11.498 14.468 1.00 84.06 85 VAL A O 1
ATOM 651 N N . GLU A 1 86 ? -22.078 -13.462 13.926 1.00 81.19 86 GLU A N 1
ATOM 652 C CA . GLU A 1 86 ? -23.042 -14.263 14.672 1.00 81.19 86 GLU A CA 1
ATOM 653 C C . GLU A 1 86 ? -22.530 -14.494 16.094 1.00 81.19 86 GLU A C 1
ATOM 655 O O . GLU A 1 86 ? -21.492 -15.128 16.312 1.00 81.19 86 GLU A O 1
ATOM 660 N N . GLN A 1 87 ? -23.268 -13.989 17.083 1.00 83.38 87 GLN A N 1
ATOM 661 C CA . GLN A 1 87 ? -22.971 -14.268 18.480 1.00 83.38 87 GLN A CA 1
ATOM 662 C C . GLN A 1 87 ? -23.363 -15.714 18.798 1.00 83.38 87 GLN A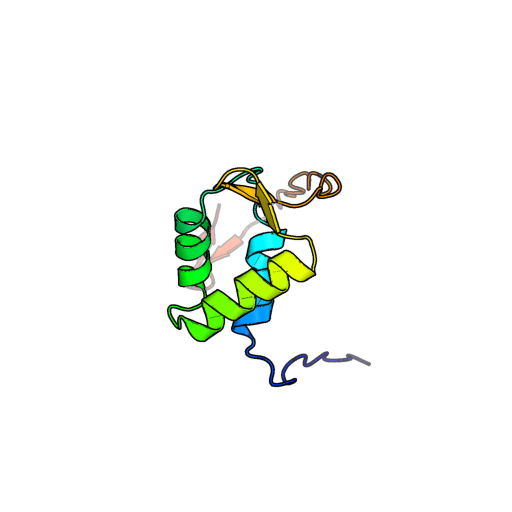 C 1
ATOM 664 O O . GLN A 1 87 ? -24.536 -16.081 18.772 1.00 83.38 87 GLN A O 1
ATOM 669 N N . ARG A 1 88 ? -22.370 -16.547 19.116 1.00 83.06 88 ARG A N 1
ATOM 670 C CA . ARG A 1 88 ? -22.598 -17.926 19.555 1.00 83.06 88 ARG A CA 1
ATOM 671 C C . ARG A 1 88 ? -22.673 -17.971 21.075 1.00 83.06 88 ARG A C 1
ATOM 673 O O . ARG A 1 88 ? -21.698 -17.640 21.749 1.00 83.06 88 ARG A O 1
ATOM 680 N N . THR A 1 89 ? -23.803 -18.403 21.618 1.00 86.69 89 THR A N 1
ATOM 681 C CA . THR A 1 89 ? -23.962 -18.638 23.058 1.00 86.69 89 THR A CA 1
ATOM 682 C C . THR A 1 89 ? -23.469 -20.040 23.426 1.00 86.69 89 THR A C 1
ATOM 684 O O . THR A 1 89 ? -23.673 -20.995 22.677 1.00 86.69 89 THR A O 1
ATOM 687 N N . GLY A 1 90 ? -22.784 -20.172 24.564 1.00 88.44 90 GLY A N 1
ATOM 688 C CA . GLY A 1 90 ? -22.272 -21.456 25.040 1.00 88.44 90 GLY A CA 1
ATOM 689 C C . GLY A 1 90 ? -21.315 -21.327 26.223 1.00 88.44 90 GLY A C 1
ATOM 690 O O . GLY A 1 90 ? -20.832 -20.240 26.528 1.00 88.44 90 GLY A O 1
ATOM 691 N N . GLU A 1 91 ? -21.038 -22.457 26.871 1.00 88.88 91 GLU A N 1
ATOM 692 C CA . GLU A 1 91 ? -19.991 -22.574 27.887 1.00 88.88 91 GLU A CA 1
ATOM 693 C C . GLU A 1 91 ? -18.654 -22.814 27.180 1.00 88.88 91 GLU A C 1
ATOM 695 O O . GLU A 1 91 ? -18.404 -23.887 26.623 1.00 88.88 91 GLU A O 1
ATOM 700 N N . TYR A 1 92 ? -17.793 -21.803 27.170 1.00 90.62 92 TYR A N 1
ATOM 701 C CA . TYR A 1 92 ? -16.475 -21.889 26.554 1.00 90.62 92 TYR A CA 1
ATOM 702 C C . TYR A 1 92 ? -15.411 -22.115 27.628 1.00 90.62 92 TYR A C 1
ATOM 704 O O . TYR A 1 92 ? -15.486 -21.557 28.720 1.00 90.62 92 TYR A O 1
ATOM 712 N N . GLN A 1 93 ? -14.386 -22.913 27.327 1.00 93.69 93 GLN A N 1
ATOM 713 C CA . GLN A 1 93 ? -13.280 -23.164 28.250 1.00 93.69 93 GLN A CA 1
ATOM 714 C C . GLN A 1 93 ? -11.948 -22.871 27.562 1.00 93.69 93 GLN A C 1
ATOM 716 O O . GLN A 1 93 ? -11.679 -23.333 26.450 1.00 93.69 93 GLN A O 1
ATOM 721 N N . CYS A 1 94 ? -11.105 -22.071 28.211 1.00 92.88 94 CYS A N 1
ATOM 722 C CA . CYS A 1 94 ? -9.803 -21.708 27.676 1.00 92.88 94 CYS A CA 1
ATOM 723 C C . CYS A 1 94 ? -8.903 -22.944 27.617 1.00 92.88 94 CYS A C 1
ATOM 725 O O . CYS A 1 94 ? -8.499 -23.468 28.652 1.00 92.88 94 CYS A O 1
ATOM 727 N N . ARG A 1 95 ? -8.497 -23.371 26.415 1.00 93.44 95 ARG A N 1
ATOM 728 C CA . ARG A 1 95 ? -7.594 -24.526 26.245 1.00 93.44 95 ARG A CA 1
ATOM 729 C C . ARG A 1 95 ? -6.253 -24.351 26.972 1.00 93.44 95 ARG A C 1
ATOM 731 O O . ARG A 1 95 ? -5.617 -25.333 27.329 1.00 93.44 95 ARG A O 1
ATOM 738 N N . ARG A 1 96 ? -5.812 -23.106 27.179 1.00 93.88 96 ARG A N 1
ATOM 739 C CA . ARG A 1 96 ? -4.519 -22.801 27.804 1.00 93.88 96 ARG A CA 1
ATOM 740 C C . ARG A 1 96 ? -4.528 -22.962 29.325 1.00 93.88 96 ARG A C 1
ATOM 742 O O . ARG A 1 96 ? -3.511 -23.364 29.874 1.00 93.88 96 ARG A O 1
ATOM 749 N N . CYS A 1 97 ? -5.622 -22.609 30.001 1.00 95.56 97 CYS A N 1
ATOM 750 C CA . CYS A 1 97 ? -5.658 -22.545 31.469 1.00 95.56 97 CYS A CA 1
ATOM 751 C C . CYS A 1 97 ? -6.869 -23.227 32.119 1.00 95.56 97 CYS A C 1
AT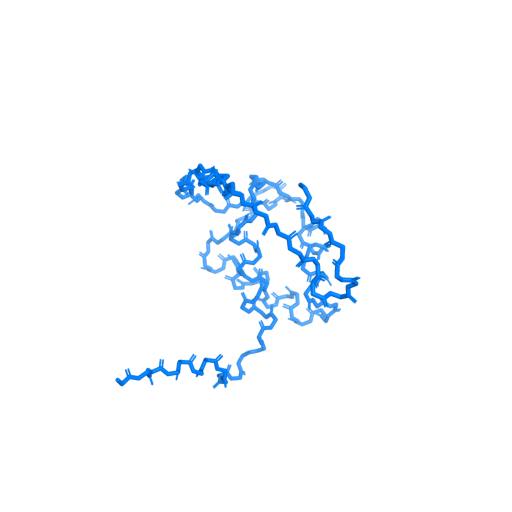OM 753 O O . CYS A 1 97 ? -6.957 -23.251 33.340 1.00 95.56 97 CYS A O 1
ATOM 755 N N . GLY A 1 98 ? -7.809 -23.760 31.338 1.00 91.62 98 GLY A N 1
ATOM 756 C CA . GLY A 1 98 ? -9.001 -24.442 31.849 1.00 91.62 98 GLY A CA 1
ATOM 757 C C . GLY A 1 98 ? -10.071 -23.518 32.438 1.00 91.62 98 GLY A C 1
ATOM 758 O O . GLY A 1 98 ? -11.121 -23.996 32.851 1.00 91.62 98 GLY A O 1
ATOM 759 N N . SER A 1 99 ? -9.848 -22.202 32.470 1.00 92.88 99 SER A N 1
ATOM 760 C CA . SER A 1 99 ? -10.840 -21.247 32.969 1.00 92.88 99 SER A CA 1
ATOM 761 C C . SER A 1 99 ? -12.050 -21.153 32.038 1.00 92.88 99 SER A C 1
ATOM 763 O O . SER A 1 99 ? -11.895 -21.185 30.813 1.00 92.88 99 SER A O 1
ATOM 765 N N . SER A 1 100 ? -13.241 -20.983 32.614 1.00 89.62 100 SER A N 1
ATOM 766 C CA . SER A 1 100 ? -14.447 -20.653 31.852 1.00 89.62 100 SER A CA 1
ATOM 767 C C . SER A 1 100 ? -14.310 -19.272 31.207 1.00 89.62 100 SER A C 1
ATOM 769 O O . SER A 1 100 ? -13.911 -18.308 31.862 1.00 89.62 100 SER A O 1
ATOM 771 N N . LEU A 1 101 ? -14.632 -19.193 29.920 1.00 83.12 101 LEU A N 1
ATOM 772 C CA . LEU A 1 101 ? -14.687 -17.974 29.123 1.00 83.12 101 LEU A CA 1
ATOM 773 C C . LEU A 1 101 ? -16.156 -17.545 29.033 1.00 83.12 101 LEU A C 1
ATOM 775 O O . LEU A 1 101 ? -17.007 -18.354 28.661 1.00 83.12 101 LEU A O 1
ATOM 779 N N . LYS A 1 102 ? -16.436 -16.300 29.419 1.00 75.38 102 LYS A N 1
ATOM 780 C CA . LYS A 1 102 ? -17.755 -15.668 29.314 1.00 75.38 102 LYS A CA 1
ATOM 781 C C . LYS A 1 102 ? -17.793 -14.698 28.147 1.00 75.38 102 LYS A C 1
ATOM 783 O O . LYS A 1 102 ? -16.725 -14.105 27.870 1.00 75.38 102 LYS A O 1
#

Sequence (102 aa):
MHKENSRGSSSGDDRIDRGLDLLRHMQIDSLTLSEIVDRIEMISSDPAITRSILEQATTHGILSRENGSIRKGVHHPGATAEPTVEQRTGEYQCRRCGSSLK

Radius of gyration: 19.77 Å; chains: 1; bounding box: 37×53×48 Å

Foldseek 3Di:
DDPPPPDDDDPPPVLLVVLLVQLQPDPDFWDAPVVSLVSSVVSPPDVVSSVSSVVVCVVVQQWDDDPRIIGGGPDDPDPPPDPPDDDDDDFDADPVPRDTDD

pLDDT: mean 79.24, std 18.06, range [32.19, 95.56]